Protein AF-A0A949TET4-F1 (afdb_monomer_lite)

Structure (mmCIF, N/CA/C/O backbone):
data_AF-A0A949TET4-F1
#
_entry.id   AF-A0A949TET4-F1
#
loop_
_atom_site.group_PDB
_atom_site.id
_atom_site.type_symbol
_atom_site.label_atom_id
_atom_site.label_alt_id
_atom_site.label_comp_id
_atom_site.label_asym_id
_atom_site.label_entity_id
_atom_site.label_seq_id
_atom_site.pdbx_PDB_ins_code
_atom_site.Cartn_x
_atom_site.Cartn_y
_atom_site.Cartn_z
_atom_site.occupancy
_atom_site.B_iso_or_equiv
_atom_site.auth_seq_id
_atom_site.auth_comp_id
_atom_site.auth_asym_id
_atom_site.auth_atom_id
_atom_site.pdbx_PDB_model_num
ATOM 1 N N . MET A 1 1 ? -8.615 -40.857 12.264 1.00 43.56 1 MET A N 1
ATOM 2 C CA . MET A 1 1 ? -8.362 -39.848 11.213 1.00 43.56 1 MET A CA 1
ATOM 3 C C . MET A 1 1 ? -8.827 -38.490 11.735 1.00 43.56 1 MET A C 1
ATOM 5 O O . MET A 1 1 ? -9.974 -38.124 11.528 1.00 43.56 1 MET A O 1
ATOM 9 N N . GLY A 1 2 ? -7.997 -37.805 12.528 1.00 46.69 2 GLY A N 1
ATOM 10 C CA . GLY A 1 2 ? -8.332 -36.490 13.086 1.00 46.69 2 GLY A CA 1
ATOM 11 C C . GLY A 1 2 ? -7.976 -35.394 12.088 1.00 46.69 2 GLY A C 1
ATOM 12 O O . GLY A 1 2 ? -6.800 -35.189 11.806 1.00 46.69 2 GLY A O 1
ATOM 13 N N . SER A 1 3 ? -8.983 -34.727 11.531 1.00 57.12 3 SER A N 1
ATOM 14 C CA . SER A 1 3 ? -8.801 -33.559 10.670 1.00 57.12 3 SER A CA 1
ATOM 15 C C . SER A 1 3 ? -8.452 -32.352 11.542 1.00 57.12 3 SER A C 1
ATOM 17 O O . SER A 1 3 ? -9.330 -31.777 12.184 1.00 57.12 3 SER A O 1
ATOM 19 N N . LEU A 1 4 ? -7.170 -31.976 11.592 1.00 56.12 4 LEU A N 1
ATOM 20 C CA . LEU A 1 4 ? -6.747 -30.696 12.158 1.00 56.12 4 LEU A CA 1
ATOM 21 C C . LEU A 1 4 ? -7.160 -29.591 11.181 1.00 56.12 4 LEU A C 1
ATOM 23 O O . LEU A 1 4 ? -6.429 -29.260 10.248 1.00 56.12 4 LEU A O 1
ATOM 27 N N . ALA A 1 5 ? -8.347 -29.025 11.392 1.00 55.97 5 ALA A N 1
ATOM 28 C CA . ALA A 1 5 ? -8.709 -27.749 10.799 1.00 55.97 5 ALA A CA 1
ATOM 29 C C . ALA A 1 5 ? -7.660 -26.716 11.240 1.00 55.97 5 ALA A C 1
ATOM 31 O O . ALA A 1 5 ? -7.575 -26.371 12.421 1.00 55.97 5 ALA A O 1
ATOM 32 N N . LYS A 1 6 ? -6.816 -26.264 10.304 1.00 57.56 6 LYS A N 1
ATOM 33 C CA . LYS A 1 6 ? -5.957 -25.097 10.512 1.00 57.56 6 LYS A CA 1
ATOM 34 C C . LYS A 1 6 ? -6.881 -23.939 10.875 1.00 57.56 6 LYS A C 1
ATOM 36 O O . LYS A 1 6 ? -7.636 -23.476 10.027 1.00 57.56 6 LYS A O 1
ATOM 41 N N . GLN A 1 7 ? -6.850 -23.514 12.134 1.00 48.12 7 GLN A N 1
ATOM 42 C CA . GLN A 1 7 ? -7.500 -22.284 12.560 1.00 48.12 7 GLN A CA 1
ATOM 43 C C . GLN A 1 7 ? -6.822 -21.144 11.799 1.00 48.12 7 GLN A C 1
ATOM 45 O O . GLN A 1 7 ? -5.696 -20.760 12.108 1.00 48.12 7 GLN A O 1
ATOM 50 N N . SER A 1 8 ? -7.475 -20.654 10.750 1.00 56.06 8 SER A N 1
ATOM 51 C CA . SER A 1 8 ? -7.128 -19.396 10.108 1.00 56.06 8 SER A CA 1
ATOM 52 C C . SER A 1 8 ? -7.549 -18.286 11.064 1.00 56.06 8 SER A C 1
ATOM 54 O O . SER A 1 8 ? -8.659 -17.767 10.982 1.00 56.06 8 SER A O 1
ATOM 56 N N . THR A 1 9 ? -6.702 -17.978 12.044 1.00 60.50 9 THR A N 1
ATOM 57 C CA . THR A 1 9 ? -6.842 -16.761 12.843 1.00 60.50 9 THR A CA 1
ATOM 58 C C . THR A 1 9 ? -6.620 -15.579 11.913 1.00 60.50 9 THR A C 1
ATOM 60 O O . THR A 1 9 ? -5.479 -15.211 11.637 1.00 60.50 9 THR A O 1
ATOM 63 N N . SER A 1 10 ? -7.710 -15.033 11.381 1.00 62.31 10 SER A N 1
ATOM 64 C CA . SER A 1 10 ? -7.687 -13.778 10.640 1.00 62.31 10 SER A CA 1
ATOM 65 C C . SER A 1 10 ? -7.136 -12.686 11.562 1.00 62.31 10 SER A C 1
ATOM 67 O O . SER A 1 10 ? -7.596 -12.573 12.704 1.00 62.31 10 SER A O 1
ATOM 69 N N . PRO A 1 11 ? -6.133 -11.909 11.132 1.00 67.69 11 PRO A N 1
ATOM 70 C CA . PRO A 1 11 ? -5.587 -10.846 11.959 1.00 67.69 11 PRO A CA 1
ATOM 71 C C . PRO A 1 11 ? -6.658 -9.776 12.208 1.00 67.69 11 PRO A C 1
ATOM 73 O O . PRO A 1 11 ? -7.300 -9.293 11.280 1.00 67.69 11 PRO A O 1
ATOM 76 N N . SER A 1 12 ? -6.859 -9.397 13.470 1.00 75.00 12 SER A N 1
ATOM 77 C CA . SER A 1 12 ? -7.786 -8.328 13.843 1.00 75.00 12 SER A CA 1
ATOM 78 C C . SER A 1 12 ? -7.055 -6.983 13.864 1.00 75.00 12 SER A C 1
ATOM 80 O O . SER A 1 12 ? -6.301 -6.702 14.798 1.00 75.00 12 SER A O 1
ATOM 82 N N . PHE A 1 13 ? -7.280 -6.148 12.852 1.00 83.38 13 PHE A N 1
ATOM 83 C CA . PHE A 1 13 ? -6.785 -4.770 12.799 1.00 83.38 13 PHE A CA 1
ATOM 84 C C . PHE A 1 13 ? -7.892 -3.770 13.145 1.00 83.38 13 PHE A C 1
ATOM 86 O O . PHE A 1 13 ? -9.078 -4.067 13.013 1.00 83.38 13 PHE A O 1
ATOM 93 N N . SER A 1 14 ? -7.512 -2.564 13.583 1.00 90.19 14 SER A N 1
ATOM 94 C CA . SER A 1 14 ? -8.487 -1.478 13.725 1.00 90.19 14 SER A CA 1
ATOM 95 C C . SER A 1 14 ? -8.959 -1.005 12.347 1.00 90.19 14 SER A C 1
ATOM 97 O O . SER A 1 14 ? -8.180 -1.017 11.392 1.00 90.19 14 SER A O 1
ATOM 99 N N . ARG A 1 15 ? -10.208 -0.532 12.250 1.00 89.50 15 ARG A N 1
ATOM 100 C CA . ARG A 1 15 ? -10.766 0.030 11.009 1.00 89.50 15 ARG A CA 1
ATOM 101 C C . ARG A 1 15 ? -9.875 1.130 10.424 1.00 89.50 15 ARG A C 1
ATOM 103 O O . ARG A 1 15 ? -9.525 1.070 9.253 1.00 89.50 15 ARG A O 1
ATOM 110 N N . GLN A 1 16 ? -9.433 2.063 11.269 1.00 92.06 16 GLN A N 1
ATOM 111 C CA . GLN A 1 16 ? -8.548 3.157 10.868 1.00 92.06 16 GLN A CA 1
ATOM 112 C C . GLN A 1 16 ? -7.214 2.646 10.301 1.00 92.06 16 GLN A C 1
ATOM 114 O O . GLN A 1 16 ? -6.683 3.213 9.348 1.00 92.06 16 GLN A O 1
ATOM 119 N N . THR A 1 17 ? -6.660 1.573 10.876 1.00 94.44 17 THR A N 1
ATOM 120 C CA . THR A 1 17 ? -5.439 0.944 10.354 1.00 94.44 17 THR A CA 1
ATOM 121 C C . THR A 1 17 ? -5.669 0.383 8.956 1.00 94.44 17 THR A C 1
ATOM 123 O O . THR A 1 17 ? -4.832 0.598 8.090 1.00 94.44 17 THR A O 1
ATOM 126 N N . LEU A 1 18 ? -6.792 -0.303 8.725 1.00 95.06 18 LEU A N 1
ATOM 127 C CA . LEU A 1 18 ? -7.129 -0.858 7.412 1.00 95.06 18 LEU A CA 1
ATOM 128 C C . LEU A 1 18 ? -7.319 0.244 6.366 1.00 95.06 18 LEU A C 1
ATOM 130 O O . LEU A 1 18 ? -6.717 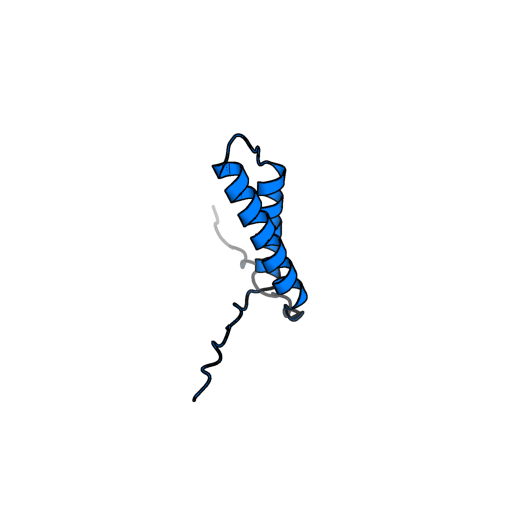0.159 5.303 1.00 95.06 18 LEU A O 1
ATOM 134 N N . GLU A 1 19 ? -8.071 1.296 6.698 1.00 95.50 19 GLU A N 1
ATOM 135 C CA . GLU A 1 19 ? -8.256 2.476 5.837 1.00 95.50 19 GLU A CA 1
ATOM 136 C C . GLU A 1 19 ? -6.899 3.102 5.473 1.00 95.50 19 GLU A C 1
ATOM 138 O O . GLU A 1 19 ? -6.590 3.277 4.300 1.00 95.50 19 GLU A O 1
ATOM 143 N N . THR A 1 20 ? -6.024 3.305 6.465 1.00 97.12 20 THR A N 1
ATOM 144 C CA . THR A 1 20 ? -4.677 3.854 6.229 1.00 97.12 20 THR A CA 1
ATOM 145 C C . THR A 1 20 ? -3.836 2.954 5.319 1.00 97.12 20 THR A C 1
ATOM 147 O O . THR A 1 20 ? -3.111 3.446 4.459 1.00 97.12 20 THR A O 1
ATOM 150 N N . LEU A 1 21 ? -3.886 1.631 5.503 1.00 97.44 21 LEU A N 1
ATOM 151 C CA . LEU A 1 21 ? -3.124 0.693 4.673 1.00 97.44 21 LEU A CA 1
ATOM 152 C C . LEU A 1 21 ? -3.634 0.662 3.228 1.00 97.44 21 LEU A C 1
ATOM 154 O O . LEU A 1 21 ? -2.817 0.589 2.311 1.00 97.44 21 LEU A O 1
ATOM 158 N N . ILE A 1 22 ? -4.952 0.737 3.032 1.00 97.19 22 ILE A N 1
ATOM 159 C CA . ILE A 1 22 ? -5.570 0.820 1.704 1.00 97.19 22 ILE A CA 1
ATOM 160 C C . ILE A 1 22 ? -5.120 2.106 1.008 1.00 97.19 22 ILE A C 1
ATOM 162 O O . ILE A 1 22 ? -4.584 2.023 -0.094 1.00 97.19 22 ILE A O 1
ATOM 166 N N . ASP A 1 23 ? -5.210 3.259 1.678 1.00 97.94 23 ASP A N 1
ATOM 167 C CA . ASP A 1 23 ? -4.778 4.548 1.119 1.00 97.94 23 ASP A CA 1
ATOM 168 C C . ASP A 1 23 ? -3.293 4.539 0.712 1.00 97.94 23 ASP A C 1
ATOM 170 O O . ASP A 1 23 ? -2.902 5.100 -0.312 1.00 97.94 23 ASP A O 1
ATOM 174 N N . LEU A 1 24 ? -2.425 3.901 1.504 1.00 98.31 24 LEU A N 1
ATOM 175 C CA . LEU A 1 24 ? -0.999 3.790 1.180 1.00 98.31 24 LEU A CA 1
ATOM 176 C C . LEU A 1 24 ? -0.747 2.918 -0.057 1.00 98.31 24 LEU A C 1
ATOM 178 O O . LEU A 1 24 ? 0.115 3.255 -0.873 1.00 98.31 24 LEU A O 1
ATOM 182 N N . ILE A 1 25 ? -1.477 1.808 -0.201 1.00 98.06 25 ILE A N 1
ATOM 183 C CA . ILE A 1 25 ? -1.366 0.933 -1.373 1.00 98.06 25 ILE A CA 1
ATOM 184 C C . ILE A 1 25 ? -1.918 1.633 -2.613 1.00 98.06 25 ILE A C 1
ATOM 186 O O . ILE A 1 25 ? -1.261 1.589 -3.651 1.00 98.06 25 ILE A O 1
ATOM 190 N N . ASP A 1 26 ? -3.055 2.317 -2.505 1.00 98.25 26 ASP A N 1
ATOM 19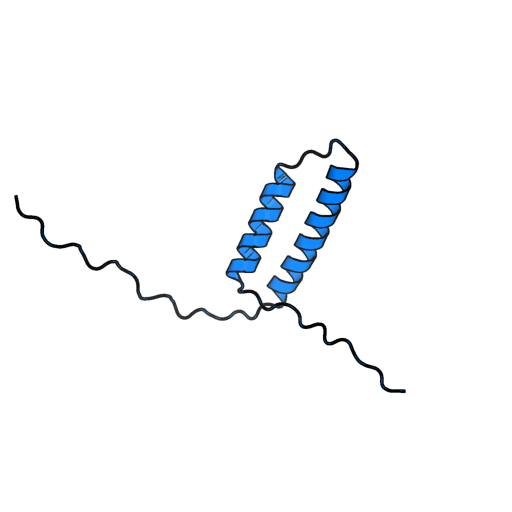1 C CA . ASP A 1 26 ? -3.665 3.058 -3.612 1.00 98.25 26 ASP A CA 1
ATOM 192 C C . ASP A 1 26 ? -2.743 4.181 -4.119 1.00 98.25 26 ASP A C 1
ATOM 194 O O . ASP A 1 26 ? -2.463 4.287 -5.317 1.00 98.25 26 ASP A O 1
ATOM 198 N N . ASN A 1 27 ? -2.138 4.943 -3.200 1.00 98.06 27 ASN A N 1
ATOM 199 C CA . ASN A 1 27 ? -1.126 5.949 -3.536 1.00 98.06 27 ASN A CA 1
ATOM 200 C C . ASN A 1 27 ? 0.095 5.339 -4.241 1.00 98.06 27 ASN A C 1
ATOM 202 O O . ASN A 1 27 ? 0.609 5.902 -5.215 1.00 98.06 27 ASN A O 1
ATOM 206 N N . LYS A 1 28 ? 0.572 4.180 -3.762 1.00 97.81 28 LYS A N 1
ATOM 207 C CA . LYS A 1 28 ? 1.688 3.473 -4.400 1.00 97.81 28 LYS A CA 1
ATOM 208 C C . LYS A 1 28 ? 1.300 3.012 -5.805 1.00 97.81 28 LYS A C 1
ATOM 210 O O . LYS A 1 28 ? 2.051 3.276 -6.733 1.00 97.81 28 LYS A O 1
ATOM 215 N N . LEU A 1 29 ? 0.138 2.382 -5.977 1.00 97.69 29 LEU A N 1
ATOM 216 C CA . LEU A 1 29 ? -0.348 1.901 -7.275 1.00 97.69 29 LEU A CA 1
ATOM 217 C C . LEU A 1 29 ? -0.532 3.042 -8.281 1.00 97.69 29 LEU A C 1
ATOM 219 O O . LEU A 1 29 ? -0.136 2.899 -9.433 1.00 97.69 29 LEU A O 1
ATOM 223 N N . THR A 1 30 ? -1.062 4.185 -7.840 1.00 97.88 30 THR A N 1
ATOM 224 C CA . THR A 1 30 ? -1.280 5.371 -8.687 1.00 97.88 30 THR A CA 1
ATOM 225 C C . THR A 1 30 ? 0.017 5.929 -9.275 1.00 97.88 30 THR A C 1
ATOM 227 O O . THR A 1 30 ? 0.016 6.468 -10.380 1.00 97.88 30 THR A O 1
ATOM 230 N N . SER A 1 31 ? 1.126 5.814 -8.545 1.00 96.56 31 SER A N 1
ATOM 231 C CA . SER A 1 31 ? 2.433 6.348 -8.951 1.00 96.56 31 SER A CA 1
ATOM 232 C C . SER A 1 31 ? 3.395 5.282 -9.487 1.00 96.56 31 SER A C 1
ATOM 234 O O . SER A 1 31 ? 4.535 5.604 -9.818 1.00 96.56 31 SER A O 1
ATOM 236 N N . MET A 1 32 ? 2.963 4.021 -9.570 1.00 96.81 32 MET A N 1
ATOM 237 C CA . MET A 1 32 ? 3.817 2.904 -9.963 1.00 96.81 32 MET A CA 1
ATOM 238 C C . MET A 1 32 ? 3.901 2.777 -11.485 1.00 96.81 32 MET A C 1
ATOM 240 O O . MET A 1 32 ? 2.891 2.634 -12.172 1.00 96.81 32 MET A O 1
ATOM 244 N N . GLU A 1 33 ? 5.124 2.754 -12.003 1.00 97.88 33 GLU A N 1
ATOM 245 C CA . GLU A 1 33 ? 5.406 2.419 -13.396 1.00 97.88 33 GLU A CA 1
ATOM 246 C C . GLU A 1 33 ? 5.815 0.947 -13.488 1.00 97.88 33 GLU A C 1
ATOM 248 O O . GLU A 1 33 ? 6.612 0.465 -12.687 1.00 97.88 33 GLU A O 1
ATOM 253 N N . VAL A 1 34 ? 5.260 0.222 -14.460 1.00 97.62 34 VAL A N 1
ATOM 254 C CA . VAL A 1 34 ? 5.654 -1.164 -14.735 1.00 97.62 34 VAL A CA 1
ATOM 255 C C . VAL A 1 34 ? 6.678 -1.155 -15.856 1.00 97.62 34 VAL A C 1
ATOM 257 O O . VAL A 1 34 ? 6.321 -0.992 -17.024 1.00 97.62 34 VAL A O 1
ATOM 260 N N . VAL A 1 35 ? 7.946 -1.330 -15.502 1.00 97.75 35 VAL A N 1
ATOM 261 C CA . VAL A 1 35 ? 9.061 -1.316 -16.453 1.00 97.75 35 VAL A CA 1
ATOM 262 C C . VAL A 1 35 ? 9.511 -2.738 -16.762 1.00 97.75 35 VAL A C 1
ATOM 264 O O . VAL A 1 35 ? 9.836 -3.056 -17.909 1.00 97.75 35 VAL A O 1
ATOM 267 N N . ASP A 1 36 ? 9.486 -3.616 -15.762 1.00 98.25 36 ASP A N 1
ATOM 268 C CA . ASP A 1 36 ? 9.939 -4.990 -15.911 1.00 98.25 36 ASP A CA 1
ATOM 269 C C . ASP A 1 36 ? 9.019 -6.039 -15.257 1.00 98.25 36 ASP A C 1
ATOM 271 O O . ASP A 1 36 ? 7.869 -5.807 -14.871 1.00 98.25 36 ASP A O 1
ATOM 275 N N . ARG A 1 37 ? 9.514 -7.281 -15.225 1.00 97.62 37 ARG A N 1
ATOM 276 C CA . ARG A 1 37 ? 8.772 -8.420 -14.679 1.00 97.62 37 ARG A CA 1
ATOM 277 C C . ARG A 1 37 ? 8.643 -8.368 -13.163 1.00 97.62 37 ARG A C 1
ATOM 279 O O . ARG A 1 37 ? 7.699 -8.961 -12.644 1.00 97.62 37 ARG A O 1
ATOM 286 N N . ASP A 1 38 ? 9.579 -7.745 -12.466 1.00 98.25 38 ASP A N 1
ATOM 287 C CA . ASP A 1 38 ? 9.534 -7.635 -11.016 1.00 98.25 38 ASP A CA 1
ATOM 288 C C . A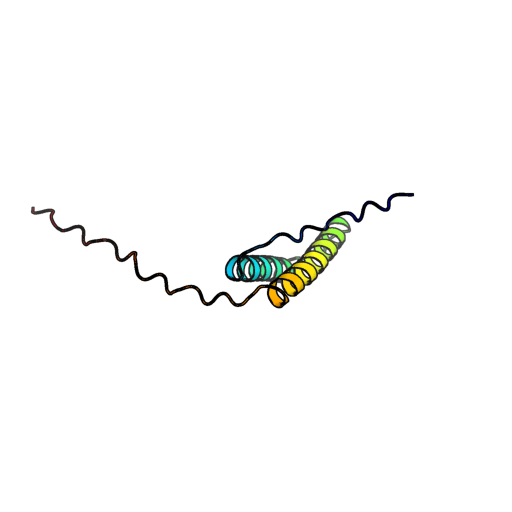SP A 1 38 ? 8.525 -6.565 -10.601 1.00 98.25 38 ASP A C 1
ATOM 290 O O . ASP A 1 38 ? 7.712 -6.836 -9.712 1.00 98.25 38 ASP A O 1
ATOM 294 N N . ASP A 1 39 ? 8.435 -5.458 -11.341 1.00 97.94 39 ASP A N 1
ATOM 295 C CA . ASP A 1 39 ? 7.354 -4.479 -11.174 1.00 97.94 39 ASP A CA 1
ATOM 296 C C . ASP A 1 39 ? 5.982 -5.126 -11.392 1.00 97.94 39 ASP A C 1
ATOM 298 O O . ASP A 1 39 ? 5.064 -4.956 -10.590 1.00 97.94 39 ASP A O 1
ATOM 302 N N . GLN A 1 40 ? 5.842 -5.953 -12.434 1.00 98.06 40 GLN A N 1
ATOM 303 C CA . GLN A 1 40 ? 4.591 -6.666 -12.704 1.00 98.06 40 GLN A CA 1
ATOM 304 C C . GLN A 1 40 ? 4.209 -7.623 -11.560 1.00 98.06 40 GLN A C 1
ATOM 306 O O . GLN A 1 40 ? 3.029 -7.765 -11.211 1.00 98.06 40 GLN A O 1
ATOM 311 N N . ARG A 1 41 ? 5.196 -8.306 -10.964 1.00 98.38 41 ARG A N 1
ATOM 312 C CA . ARG A 1 41 ? 4.978 -9.185 -9.802 1.00 98.38 41 ARG A CA 1
ATOM 313 C C . ARG A 1 41 ? 4.555 -8.380 -8.582 1.00 98.38 41 ARG A C 1
ATOM 315 O O . ARG A 1 41 ? 3.655 -8.813 -7.864 1.00 98.38 41 ARG A O 1
ATOM 322 N N . GLU A 1 42 ? 5.192 -7.242 -8.347 1.00 98.06 42 GLU A N 1
ATOM 323 C CA . GLU A 1 42 ? 4.867 -6.351 -7.240 1.00 98.06 42 GLU A CA 1
ATOM 324 C C . GLU A 1 42 ? 3.464 -5.752 -7.401 1.00 98.06 42 GLU A C 1
ATOM 326 O O . GLU A 1 42 ? 2.671 -5.824 -6.465 1.00 98.06 42 GLU A O 1
ATOM 331 N N . LEU A 1 43 ? 3.094 -5.290 -8.600 1.00 98.38 43 LEU A N 1
ATOM 332 C CA . LEU A 1 43 ? 1.741 -4.822 -8.914 1.00 98.38 43 LEU A CA 1
ATOM 333 C C . LEU A 1 43 ? 0.696 -5.897 -8.593 1.00 98.38 43 LEU A C 1
ATOM 335 O O . LEU A 1 43 ? -0.294 -5.626 -7.916 1.00 98.38 43 LEU A O 1
ATOM 339 N N . THR A 1 44 ? 0.954 -7.140 -9.009 1.00 98.25 44 THR A N 1
ATOM 340 C CA . THR A 1 44 ? 0.055 -8.274 -8.734 1.00 98.25 44 THR A CA 1
ATOM 341 C C . THR A 1 44 ? -0.101 -8.515 -7.228 1.00 98.25 44 THR A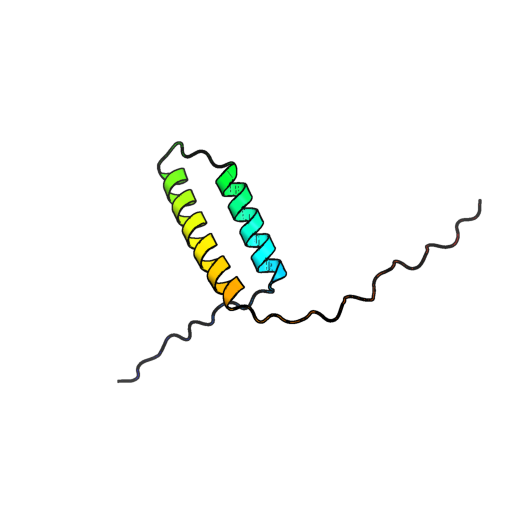 C 1
ATOM 343 O O . THR A 1 44 ? -1.205 -8.768 -6.745 1.00 98.25 44 THR A O 1
ATOM 346 N N . ARG A 1 45 ? 0.995 -8.423 -6.461 1.00 98.31 45 ARG A N 1
ATOM 347 C CA . ARG A 1 45 ? 0.971 -8.583 -4.998 1.00 98.31 45 ARG A CA 1
ATOM 348 C C . ARG A 1 45 ? 0.202 -7.461 -4.310 1.00 98.31 45 ARG A C 1
ATOM 350 O O . ARG A 1 45 ? -0.589 -7.742 -3.413 1.00 98.31 45 ARG A O 1
ATOM 357 N N . LEU A 1 46 ? 0.414 -6.213 -4.722 1.00 98.19 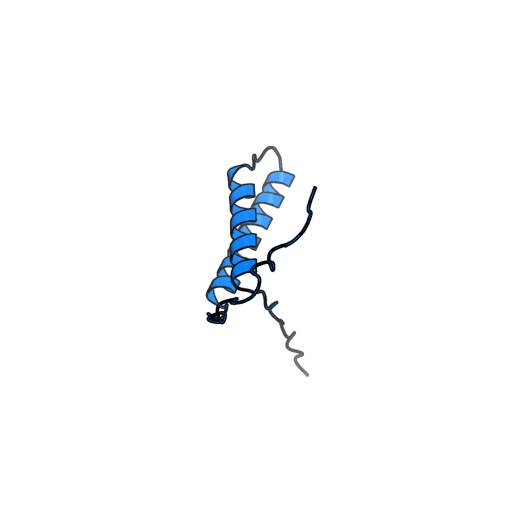46 LEU A N 1
ATOM 358 C CA . LEU A 1 46 ? -0.271 -5.051 -4.157 1.00 98.19 46 LEU A CA 1
ATOM 359 C C . LEU A 1 46 ? -1.779 -5.111 -4.418 1.00 98.19 46 LEU A C 1
ATOM 361 O O . LEU A 1 46 ? -2.553 -4.927 -3.484 1.00 98.19 46 LEU A O 1
ATOM 365 N N . GLN A 1 47 ? -2.201 -5.466 -5.635 1.00 98.06 47 GLN A N 1
ATOM 366 C CA . GLN A 1 47 ? -3.620 -5.646 -5.967 1.00 98.06 47 GLN A CA 1
ATOM 367 C C . GLN A 1 47 ? -4.273 -6.771 -5.154 1.00 98.06 47 GLN A C 1
ATOM 369 O O . GLN A 1 47 ? -5.381 -6.605 -4.645 1.00 98.06 47 GLN A O 1
ATOM 374 N N . ALA A 1 48 ? -3.581 -7.903 -4.984 1.00 98.00 48 ALA A N 1
ATOM 375 C CA . ALA A 1 48 ? -4.065 -8.990 -4.134 1.00 98.00 48 ALA A CA 1
ATOM 376 C C . ALA A 1 48 ? -4.206 -8.542 -2.670 1.00 98.00 48 ALA A C 1
ATOM 378 O O . ALA A 1 48 ? -5.231 -8.793 -2.040 1.00 98.00 48 ALA A O 1
ATOM 379 N N . THR A 1 49 ? -3.208 -7.817 -2.160 1.00 97.56 49 THR A N 1
ATOM 380 C CA . THR A 1 49 ? -3.207 -7.292 -0.789 1.00 97.56 49 THR A CA 1
ATOM 381 C C . THR A 1 49 ? -4.343 -6.293 -0.576 1.00 97.56 49 THR A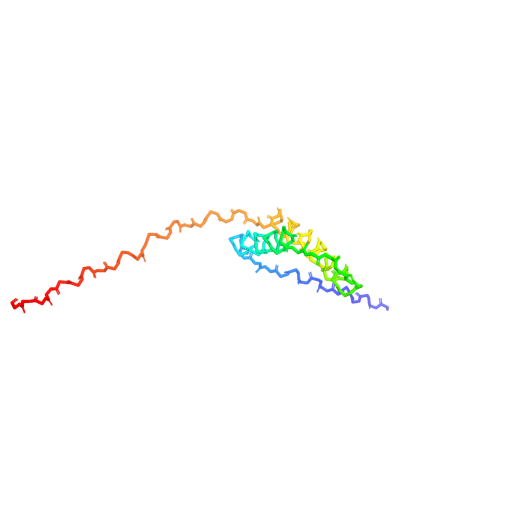 C 1
ATOM 383 O O . THR A 1 49 ? -5.025 -6.358 0.442 1.00 97.56 49 THR A O 1
ATOM 386 N N . MET A 1 50 ? -4.599 -5.407 -1.543 1.00 97.25 50 MET A N 1
ATOM 387 C CA . MET A 1 50 ? -5.714 -4.457 -1.497 1.00 97.25 50 MET A CA 1
ATOM 388 C C . MET A 1 50 ? -7.057 -5.184 -1.370 1.00 97.25 50 MET A C 1
ATOM 390 O O . MET A 1 50 ? -7.827 -4.889 -0.460 1.00 97.25 50 MET A O 1
ATOM 394 N N . GLY A 1 51 ? -7.288 -6.214 -2.190 1.00 96.25 51 GLY A N 1
ATOM 395 C CA . GLY A 1 51 ? -8.504 -7.025 -2.103 1.00 96.25 51 GLY A CA 1
ATOM 396 C C . GLY A 1 51 ? -8.651 -7.777 -0.773 1.00 96.25 51 GLY A C 1
ATOM 397 O O . GLY A 1 51 ? -9.766 -7.961 -0.288 1.00 96.25 51 GLY A O 1
ATOM 398 N N . GLU A 1 52 ? -7.552 -8.205 -0.148 1.00 95.12 52 GLU A N 1
ATOM 399 C CA . GLU A 1 52 ? -7.589 -8.785 1.203 1.00 95.12 52 GLU A CA 1
ATOM 400 C C . GLU A 1 52 ? -7.947 -7.739 2.268 1.00 95.12 52 GLU A C 1
ATOM 402 O O . GLU A 1 52 ? -8.792 -8.001 3.126 1.00 95.12 52 GLU A O 1
ATOM 407 N N . LEU A 1 53 ? -7.359 -6.543 2.200 1.00 94.44 53 LEU A N 1
ATOM 408 C CA . LEU A 1 53 ? -7.638 -5.459 3.144 1.00 94.44 53 LEU A CA 1
ATOM 409 C C . LEU A 1 53 ? -9.076 -4.946 3.039 1.00 94.44 53 LEU A C 1
ATOM 411 O O . LEU A 1 53 ? -9.704 -4.718 4.070 1.00 94.44 53 LEU A O 1
ATOM 415 N N . GLU A 1 54 ? -9.624 -4.816 1.831 1.00 94.50 54 GLU A N 1
ATOM 416 C CA . GLU A 1 54 ? -11.026 -4.436 1.612 1.00 94.50 54 GLU A CA 1
ATOM 417 C C . GLU A 1 54 ? -12.001 -5.461 2.207 1.00 94.50 54 GLU A C 1
ATOM 419 O O . GLU A 1 54 ? -13.023 -5.092 2.796 1.00 94.50 54 GLU A O 1
ATOM 424 N N . ARG A 1 55 ? -11.670 -6.756 2.116 1.00 93.25 55 ARG A N 1
ATOM 425 C CA . ARG A 1 55 ? -12.438 -7.823 2.777 1.00 93.25 55 ARG A CA 1
ATOM 426 C C . ARG A 1 55 ? -12.381 -7.675 4.291 1.00 93.25 55 ARG A C 1
ATOM 428 O O . ARG A 1 55 ? -13.427 -7.655 4.931 1.00 93.25 55 ARG A O 1
ATOM 435 N N . TYR A 1 56 ? -11.190 -7.483 4.860 1.00 92.44 56 TYR A N 1
ATOM 436 C CA . TYR A 1 56 ? -11.058 -7.250 6.300 1.00 92.44 56 TYR A CA 1
ATOM 437 C C . TYR A 1 56 ? -11.776 -5.980 6.758 1.00 92.44 56 TYR A C 1
ATOM 439 O O . TYR A 1 56 ? -12.335 -5.970 7.849 1.00 92.44 56 TYR A O 1
ATOM 447 N N . LEU A 1 57 ? -11.789 -4.920 5.947 1.00 90.62 57 LEU A N 1
ATOM 448 C CA . LEU A 1 57 ? -12.489 -3.675 6.259 1.00 90.62 57 LEU A CA 1
ATOM 449 C C . LEU A 1 57 ? -14.010 -3.866 6.255 1.00 90.62 57 LEU A C 1
ATOM 451 O O . LEU A 1 57 ? -14.702 -3.292 7.095 1.00 90.62 57 LEU A O 1
ATOM 455 N N . SER A 1 58 ? -14.513 -4.688 5.334 1.00 88.50 58 SER A N 1
ATOM 456 C CA . SER A 1 58 ? -15.932 -5.049 5.247 1.00 88.50 58 SER A CA 1
ATOM 457 C C . SER A 1 58 ? -16.376 -5.910 6.433 1.00 88.50 58 SER A C 1
ATOM 459 O O . SER A 1 58 ? -17.476 -5.722 6.949 1.00 88.50 58 SER A O 1
ATOM 461 N N . ASP A 1 59 ? -15.500 -6.803 6.898 1.00 85.81 59 ASP A N 1
ATOM 462 C CA . ASP A 1 59 ? -15.738 -7.675 8.055 1.00 85.81 59 ASP A CA 1
ATOM 463 C C . ASP A 1 59 ? -15.431 -6.994 9.403 1.00 85.81 59 ASP A C 1
ATOM 465 O O . ASP A 1 59 ? -15.803 -7.506 10.465 1.00 85.81 59 ASP A O 1
ATOM 469 N N . ALA A 1 60 ? -14.750 -5.842 9.396 1.00 74.88 60 ALA A N 1
ATOM 470 C CA . ALA A 1 60 ? -14.371 -5.139 10.612 1.00 74.88 60 ALA A CA 1
ATOM 471 C C . ALA A 1 60 ? -15.625 -4.605 11.328 1.00 74.88 60 ALA A C 1
ATOM 473 O O . ALA A 1 60 ? -16.368 -3.792 10.763 1.00 74.88 60 ALA A O 1
ATOM 474 N N . PRO A 1 61 ? -15.864 -4.991 12.596 1.00 65.69 61 PRO A N 1
ATOM 475 C CA . PRO A 1 61 ? -16.991 -4.464 13.345 1.00 65.69 61 PRO A CA 1
ATOM 476 C C . PRO A 1 61 ? -16.859 -2.944 13.450 1.00 65.69 61 PRO A C 1
ATOM 478 O O . PRO A 1 61 ? -15.793 -2.421 13.789 1.00 65.69 61 PRO A O 1
ATOM 481 N N . VAL A 1 62 ? -17.955 -2.228 13.178 1.00 63.34 62 VAL A N 1
ATOM 482 C CA . VAL A 1 62 ? -18.056 -0.783 13.417 1.00 63.34 62 VAL A CA 1
ATOM 483 C C . VAL A 1 62 ? -18.075 -0.570 14.926 1.00 63.34 62 VAL A C 1
ATOM 485 O O . VAL A 1 62 ? -19.119 -0.397 15.550 1.00 63.34 62 VAL A O 1
ATOM 488 N N . VAL A 1 63 ? -16.902 -0.637 15.547 1.00 59.62 63 VAL A N 1
ATOM 489 C CA . VAL A 1 63 ? -16.732 -0.193 16.919 1.00 59.62 63 VAL A CA 1
ATOM 490 C C . VAL A 1 63 ? -16.854 1.320 16.855 1.00 59.62 63 VAL A C 1
ATOM 492 O O . VAL A 1 63 ? -15.947 2.000 16.381 1.00 59.62 63 VAL A O 1
ATOM 495 N N . SER A 1 64 ? -18.001 1.855 17.277 1.00 52.22 64 SER A N 1
ATOM 496 C CA . SER A 1 64 ? -18.113 3.274 17.598 1.00 52.22 64 SER A CA 1
ATOM 497 C C . SER A 1 64 ? -17.062 3.572 18.665 1.00 52.22 64 SER A C 1
ATOM 499 O O . SER A 1 64 ? -17.273 3.275 19.840 1.00 52.22 64 SER A O 1
ATOM 501 N N . GLU A 1 65 ? -15.895 4.082 18.260 1.00 53.12 65 GLU A N 1
ATOM 502 C CA . GLU A 1 65 ? -14.881 4.519 19.211 1.00 53.12 65 GLU A CA 1
ATOM 503 C C . GLU A 1 65 ? -15.546 5.552 20.134 1.00 53.12 65 GLU A C 1
ATOM 505 O O . GLU A 1 65 ? -16.090 6.549 19.643 1.00 53.12 65 GLU A O 1
ATOM 510 N N . PRO A 1 66 ? -15.544 5.355 21.467 1.00 49.31 66 PRO A N 1
ATOM 511 C CA . PRO A 1 66 ? -15.941 6.421 22.364 1.00 49.31 66 PRO A CA 1
ATOM 512 C C . PRO A 1 66 ? -14.975 7.571 22.104 1.00 49.31 66 PRO A C 1
ATOM 514 O O . PRO A 1 66 ? -13.764 7.423 22.281 1.00 49.31 66 PRO A O 1
ATOM 517 N N . GLY A 1 67 ? -15.520 8.686 21.606 1.00 52.16 67 GLY A N 1
ATOM 518 C CA . GLY A 1 67 ? -14.741 9.830 21.155 1.00 52.16 67 GLY A CA 1
ATOM 519 C C . GLY A 1 67 ? -13.619 10.129 22.138 1.00 52.16 67 GLY A C 1
ATOM 520 O O . GLY A 1 67 ? -13.872 10.262 23.339 1.00 52.16 67 GLY A O 1
ATOM 521 N N . ARG A 1 68 ? -12.386 10.195 21.623 1.00 59.19 68 ARG A N 1
ATOM 522 C CA . ARG A 1 68 ? -11.156 10.466 22.376 1.00 59.19 68 ARG A CA 1
ATOM 523 C C . ARG A 1 68 ? -11.193 11.889 22.953 1.00 59.19 68 ARG A C 1
ATOM 525 O O . ARG A 1 68 ? -10.454 12.782 22.548 1.00 59.19 68 ARG A O 1
ATOM 532 N N . ARG A 1 69 ? -12.081 12.122 23.921 1.00 57.66 69 ARG A N 1
ATOM 533 C CA . ARG A 1 69 ? -12.098 13.283 24.806 1.00 57.66 69 ARG A CA 1
ATOM 534 C C . ARG A 1 69 ? -10.935 13.120 25.768 1.00 57.66 69 ARG A C 1
ATOM 536 O O . ARG A 1 69 ? -11.096 12.562 26.845 1.00 57.66 69 ARG A O 1
ATOM 543 N N . GLY A 1 70 ? -9.761 13.610 25.385 1.00 62.94 70 GLY A N 1
ATOM 544 C CA . GLY A 1 70 ? -8.687 13.749 26.361 1.00 62.94 70 GLY A CA 1
ATOM 545 C C . GLY A 1 70 ? -7.278 13.771 25.809 1.00 62.94 70 GLY A C 1
ATOM 546 O O . GLY A 1 70 ? -6.486 12.916 26.178 1.00 62.94 70 GLY A O 1
ATOM 547 N N . ARG A 1 71 ? -6.923 14.793 25.023 1.00 61.75 71 ARG A N 1
ATOM 548 C CA . ARG A 1 71 ? -5.579 15.385 25.135 1.00 61.75 71 ARG A CA 1
ATOM 549 C C . ARG A 1 71 ? -5.539 16.804 24.569 1.00 61.75 71 ARG A C 1
ATOM 551 O O . ARG A 1 71 ? -4.867 17.079 23.586 1.00 61.75 71 ARG A O 1
ATOM 558 N N . ARG A 1 72 ? -6.242 17.739 25.216 1.00 57.16 72 ARG A N 1
ATOM 559 C CA . ARG A 1 72 ? -5.787 19.135 25.161 1.00 57.16 72 ARG A CA 1
ATOM 560 C C . ARG A 1 72 ? -4.528 19.210 26.032 1.00 57.16 72 ARG A C 1
ATOM 562 O O . ARG A 1 72 ? -4.632 18.872 27.214 1.00 57.16 72 ARG A O 1
ATOM 569 N N . PRO A 1 73 ? -3.351 19.574 25.494 1.00 58.34 73 PRO A N 1
ATOM 570 C CA . PRO A 1 73 ? -2.205 19.871 26.338 1.00 58.34 73 PRO A CA 1
ATOM 571 C C . PRO A 1 73 ? -2.617 20.983 27.308 1.00 58.34 73 PRO A C 1
ATOM 573 O O . PRO A 1 73 ? -3.148 22.014 26.890 1.00 58.34 73 PRO A O 1
ATOM 576 N N . LYS A 1 74 ? -2.446 20.735 28.613 1.00 49.78 74 LYS A N 1
ATOM 577 C CA . LYS A 1 74 ? -2.554 21.783 29.630 1.00 49.78 74 LYS A CA 1
ATOM 578 C C . LYS A 1 74 ? -1.582 22.881 29.212 1.00 49.78 74 LYS A C 1
ATOM 580 O O . LYS A 1 74 ? -0.407 22.600 28.997 1.00 49.78 74 LYS A O 1
ATOM 585 N N . SER A 1 75 ? -2.114 24.084 29.042 1.00 52.72 75 SER A N 1
ATOM 586 C CA . SER A 1 75 ? -1.371 25.329 28.877 1.00 52.72 75 SER A CA 1
ATOM 587 C C . SER A 1 75 ? -0.054 25.289 29.650 1.00 52.72 75 SER A C 1
ATOM 589 O O . SER A 1 75 ? -0.068 25.117 30.872 1.00 52.72 75 SER A O 1
ATOM 591 N N . ILE A 1 76 ? 1.064 25.474 28.953 1.00 55.56 76 ILE A N 1
ATOM 592 C CA . ILE A 1 76 ? 2.316 25.856 29.599 1.00 55.56 76 ILE A CA 1
ATOM 593 C C . ILE A 1 76 ? 2.114 27.318 30.002 1.00 55.56 76 ILE A C 1
ATOM 595 O O . ILE A 1 76 ? 2.310 28.235 29.211 1.00 55.56 76 ILE A O 1
ATOM 599 N N . ALA A 1 77 ? 1.571 27.519 31.198 1.00 52.31 77 ALA A N 1
ATOM 600 C CA . ALA A 1 77 ? 1.616 28.803 31.866 1.00 52.31 77 ALA A CA 1
ATOM 601 C C . ALA A 1 77 ? 3.016 28.977 32.472 1.00 52.31 77 ALA A C 1
ATOM 603 O O . ALA A 1 77 ? 3.565 28.027 33.026 1.00 52.31 77 ALA A O 1
ATOM 604 N N . ALA A 1 78 ? 3.503 30.218 32.405 1.00 48.84 78 ALA A N 1
ATOM 605 C CA . ALA A 1 78 ? 4.701 30.775 33.033 1.00 48.84 78 ALA A CA 1
ATOM 606 C C . ALA A 1 78 ? 6.042 30.585 32.298 1.00 48.84 78 ALA A C 1
ATOM 608 O O . ALA A 1 78 ? 6.770 29.621 32.509 1.00 48.84 78 ALA A O 1
ATOM 609 N N . ALA A 1 79 ? 6.429 31.627 31.562 1.00 47.91 79 ALA A N 1
ATOM 610 C CA . ALA A 1 79 ? 7.761 32.201 31.712 1.00 47.91 79 ALA A CA 1
ATOM 611 C C . ALA A 1 79 ? 7.642 33.726 31.604 1.00 47.91 79 ALA A C 1
ATOM 613 O O . ALA A 1 79 ? 7.535 34.295 30.523 1.00 47.91 79 ALA A O 1
ATOM 614 N N . THR A 1 80 ? 7.572 34.351 32.775 1.00 48.28 80 THR A N 1
ATOM 615 C CA . THR A 1 80 ? 7.980 35.730 33.027 1.00 48.28 80 THR A CA 1
ATOM 616 C C . THR A 1 80 ? 9.383 35.952 32.468 1.00 48.28 80 THR A C 1
ATOM 618 O O . THR A 1 80 ? 10.270 35.167 32.805 1.00 48.28 80 THR A O 1
ATOM 621 N N . LEU A 1 81 ? 9.567 37.004 31.669 1.00 53.81 81 LEU A N 1
ATOM 622 C CA . LEU A 1 81 ? 10.701 37.940 31.678 1.00 53.81 81 LEU A CA 1
ATOM 623 C C . LEU A 1 81 ? 10.388 39.110 30.738 1.00 53.81 81 LEU A C 1
ATOM 625 O O . LEU A 1 81 ? 9.999 38.841 29.581 1.00 53.81 81 LEU A O 1
#

Radius of gyration: 21.49 Å; chains: 1; bounding box: 29×78×50 Å

Sequence (81 aa):
MGSLAKQSTSPSFSRQTLETLIDLIDNKLTSMEVVDRDDQRELTRLQATMGELERYLSDAPVVSEPGRRGRRPKSIAAATL

pLDDT: mean 79.35, std 20.12, range [43.56, 98.38]

Secondary structure (DSSP, 8-state):
--------------HHHHHHHHHHHHHHHHH----SHHHHHHHHHHHHHHHHHHHHHHHS-----------PPP-------

Foldseek 3Di:
DDDPDPPPPDDQDALVVLVVLLVVLVVCLVPQDCDDDVSVVVNVVSVVVNVVSVVSNVVHPPPPPPPPPDDPPDDPDDDDD